Protein AF-A0A8B3S3S0-F1 (afdb_monomer)

Sequence (47 aa):
MGKTRRRYTQEFKISVLRELEAGKNLGQLSREHNLHPTLICRWRPGI

Foldseek 3Di:
DDDDPDDDDPVRLVVLVVVVVVPDDLVVSCVVVVHDSVVNVVSPDDD

Structure (mmCIF, N/CA/C/O backbone):
data_AF-A0A8B3S3S0-F1
#
_entry.id   AF-A0A8B3S3S0-F1
#
loop_
_atom_site.group_PDB
_atom_site.id
_atom_site.type_symbol
_atom_site.label_atom_id
_atom_site.label_alt_id
_atom_site.label_comp_id
_atom_site.label_asym_id
_atom_site.label_entity_id
_atom_site.label_seq_id
_atom_site.pdbx_PDB_ins_code
_atom_site.Cartn_x
_atom_site.Cartn_y
_atom_site.Cartn_z
_atom_site.occupancy
_atom_site.B_iso_or_equiv
_atom_site.auth_seq_id
_atom_site.auth_comp_id
_atom_site.auth_asym_id
_atom_site.auth_atom_id
_atom_site.pdbx_PDB_model_num
ATOM 1 N N . MET A 1 1 ? -1.743 -23.896 14.957 1.00 48.72 1 MET A N 1
ATOM 2 C CA . MET A 1 1 ? -1.304 -22.519 15.284 1.00 48.72 1 MET A CA 1
ATOM 3 C C . MET A 1 1 ? -1.663 -21.598 14.122 1.00 48.72 1 MET A C 1
ATOM 5 O O . MET A 1 1 ? -1.125 -21.775 13.036 1.00 48.72 1 MET A O 1
ATOM 9 N N . GLY A 1 2 ? -2.635 -20.697 14.291 1.00 60.00 2 GLY A N 1
ATOM 10 C CA . GLY A 1 2 ? -3.099 -19.818 13.211 1.00 60.00 2 GLY A CA 1
ATOM 11 C C . GLY A 1 2 ? -2.128 -18.662 12.971 1.00 60.00 2 GLY A C 1
ATOM 12 O O . GLY A 1 2 ? -1.841 -17.908 13.896 1.00 60.00 2 GLY A O 1
ATOM 13 N N . LYS A 1 3 ? -1.623 -18.506 11.740 1.00 69.06 3 LYS A N 1
ATOM 14 C CA . LYS A 1 3 ? -0.855 -17.315 11.339 1.00 69.06 3 LYS A CA 1
ATOM 15 C C . LYS A 1 3 ? -1.758 -16.087 11.470 1.00 69.06 3 LYS A C 1
ATOM 17 O O . LYS A 1 3 ? -2.688 -15.916 10.680 1.00 69.06 3 LYS A O 1
ATOM 22 N N . THR A 1 4 ? -1.500 -15.240 12.462 1.00 72.50 4 THR A N 1
ATOM 23 C CA . THR A 1 4 ? -2.183 -13.954 12.598 1.00 72.50 4 THR A CA 1
ATOM 24 C C . THR A 1 4 ? -1.842 -13.093 11.383 1.00 72.50 4 THR A C 1
ATOM 26 O O . THR A 1 4 ? -0.679 -12.892 11.033 1.00 72.50 4 THR A O 1
ATOM 29 N N . ARG A 1 5 ? -2.867 -12.621 10.663 1.00 73.69 5 ARG A N 1
ATOM 30 C CA . ARG A 1 5 ? -2.655 -11.709 9.533 1.00 73.69 5 ARG A CA 1
ATOM 31 C C . ARG A 1 5 ? -2.139 -10.381 10.082 1.00 73.69 5 ARG A C 1
ATOM 33 O O . ARG A 1 5 ? -2.828 -9.755 10.886 1.00 73.69 5 ARG A O 1
ATOM 40 N N . ARG A 1 6 ? -0.955 -9.948 9.631 1.00 81.19 6 ARG A N 1
ATOM 41 C CA . ARG A 1 6 ? -0.428 -8.603 9.915 1.00 81.19 6 ARG A CA 1
ATOM 42 C C . ARG A 1 6 ? -1.488 -7.566 9.523 1.00 81.19 6 ARG A C 1
ATOM 44 O O . ARG A 1 6 ? -1.959 -7.558 8.384 1.00 81.19 6 ARG A O 1
ATOM 51 N N . ARG A 1 7 ? -1.899 -6.732 10.482 1.00 83.62 7 ARG A N 1
ATOM 52 C CA . ARG A 1 7 ? -2.801 -5.598 10.249 1.00 83.62 7 ARG A CA 1
ATOM 53 C C . ARG A 1 7 ? -1.949 -4.371 9.949 1.00 83.62 7 ARG A C 1
ATOM 55 O O . ARG A 1 7 ? -1.051 -4.053 10.717 1.00 83.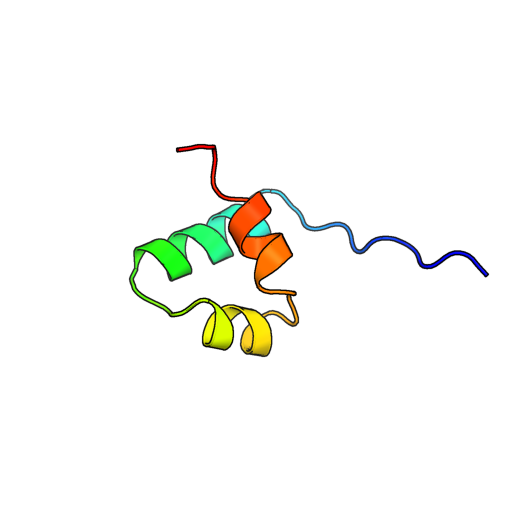62 7 ARG A O 1
ATOM 62 N N . TYR A 1 8 ? -2.249 -3.704 8.843 1.00 89.06 8 TYR A N 1
ATOM 63 C CA . TYR A 1 8 ? -1.613 -2.451 8.446 1.00 89.06 8 TYR A CA 1
ATOM 64 C C . TYR A 1 8 ? -2.631 -1.326 8.592 1.00 89.06 8 TYR A C 1
ATOM 66 O O . TYR A 1 8 ? -3.777 -1.486 8.150 1.00 89.06 8 TYR A O 1
ATOM 74 N N . THR A 1 9 ? -2.223 -0.216 9.204 1.00 91.06 9 THR A N 1
ATOM 75 C CA . THR A 1 9 ? -3.061 0.981 9.325 1.00 91.06 9 THR A CA 1
ATOM 76 C C . THR A 1 9 ? -3.312 1.592 7.950 1.00 91.06 9 THR A C 1
ATOM 78 O O . THR A 1 9 ? -2.571 1.354 6.994 1.00 91.06 9 THR A O 1
ATOM 81 N N . GLN A 1 10 ? -4.390 2.363 7.824 1.00 89.81 10 GLN A N 1
ATOM 82 C CA . GLN A 1 10 ? -4.718 3.041 6.572 1.00 89.81 10 GLN A CA 1
ATOM 83 C C . GLN A 1 10 ? -3.624 4.037 6.167 1.00 89.81 10 GLN A C 1
ATOM 85 O O . GLN A 1 10 ? -3.214 4.047 5.011 1.00 89.81 10 GLN A O 1
ATOM 90 N N . GLU A 1 11 ? -3.098 4.799 7.125 1.00 90.81 11 GLU A N 1
ATOM 91 C CA . GLU A 1 11 ? -2.009 5.762 6.914 1.00 90.81 11 GLU A CA 1
ATOM 92 C C . GLU A 1 11 ? -0.754 5.093 6.350 1.00 90.81 11 GLU A C 1
ATOM 94 O O . GLU A 1 11 ? -0.159 5.588 5.395 1.00 90.81 11 GLU A O 1
ATOM 99 N N . PHE A 1 12 ? -0.403 3.913 6.869 1.00 91.69 12 PHE A N 1
ATOM 100 C CA . PHE A 1 12 ? 0.729 3.145 6.365 1.00 91.69 12 PHE A CA 1
ATOM 101 C C . PHE A 1 12 ? 0.530 2.724 4.905 1.00 91.69 12 PHE A C 1
ATOM 103 O O . PHE A 1 12 ? 1.422 2.896 4.077 1.00 91.69 12 PHE A O 1
ATOM 110 N N . LYS A 1 13 ? -0.662 2.217 4.563 1.00 91.19 13 LYS A N 1
ATOM 111 C CA . LYS A 1 13 ? -0.986 1.846 3.177 1.00 91.19 13 LYS A CA 1
ATOM 112 C C . LYS A 1 13 ? -0.894 3.053 2.244 1.00 91.19 13 LYS A C 1
ATOM 114 O O . LYS A 1 13 ? -0.335 2.927 1.162 1.00 91.19 13 LYS A O 1
ATOM 119 N N . ILE A 1 14 ? -1.403 4.212 2.670 1.00 92.69 14 ILE A N 1
ATOM 120 C CA . ILE A 1 14 ? -1.340 5.460 1.897 1.00 92.69 14 ILE A CA 1
ATOM 121 C C . ILE A 1 14 ? 0.113 5.891 1.682 1.00 92.69 14 ILE A C 1
ATOM 123 O O . ILE A 1 14 ? 0.469 6.241 0.562 1.00 92.69 14 ILE A O 1
ATOM 127 N N . SER A 1 15 ? 0.960 5.824 2.713 1.00 92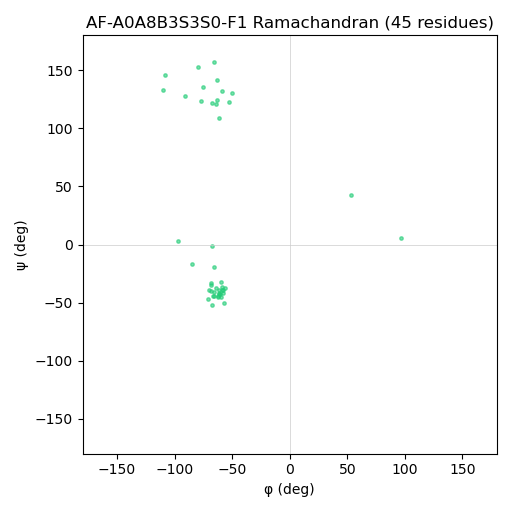.75 15 SER A N 1
ATOM 128 C CA . SER A 1 15 ? 2.389 6.137 2.593 1.00 92.75 15 SER A CA 1
ATOM 129 C C . SER A 1 15 ? 3.061 5.260 1.534 1.00 92.75 15 SER A C 1
ATOM 131 O O . SER A 1 15 ? 3.673 5.778 0.606 1.00 92.75 15 SER A O 1
ATOM 133 N N . VAL A 1 16 ? 2.860 3.941 1.608 1.00 92.31 16 VAL A N 1
ATOM 134 C CA . VAL A 1 16 ? 3.424 2.976 0.647 1.00 92.31 16 VAL A CA 1
ATOM 135 C C . VAL A 1 16 ? 2.922 3.227 -0.780 1.00 92.31 16 VAL A C 1
ATOM 137 O O . VAL A 1 16 ? 3.692 3.117 -1.733 1.00 92.31 16 VAL A O 1
ATOM 140 N N . LEU A 1 17 ? 1.643 3.572 -0.951 1.00 91.12 17 LEU A N 1
ATOM 141 C CA . LEU A 1 17 ? 1.079 3.898 -2.264 1.00 91.12 17 LEU A CA 1
ATOM 142 C C . LEU A 1 17 ? 1.635 5.211 -2.825 1.00 91.12 17 LEU A C 1
ATOM 144 O O . LEU A 1 17 ? 1.966 5.256 -4.003 1.00 91.12 17 LEU A O 1
ATOM 148 N N . ARG A 1 18 ? 1.819 6.243 -1.995 1.00 92.75 18 ARG A N 1
ATOM 149 C CA . ARG A 1 18 ? 2.445 7.505 -2.420 1.00 92.75 18 ARG A CA 1
ATOM 150 C C . ARG A 1 18 ? 3.877 7.305 -2.889 1.00 92.75 18 ARG A C 1
ATOM 152 O O . ARG A 1 18 ? 4.280 7.879 -3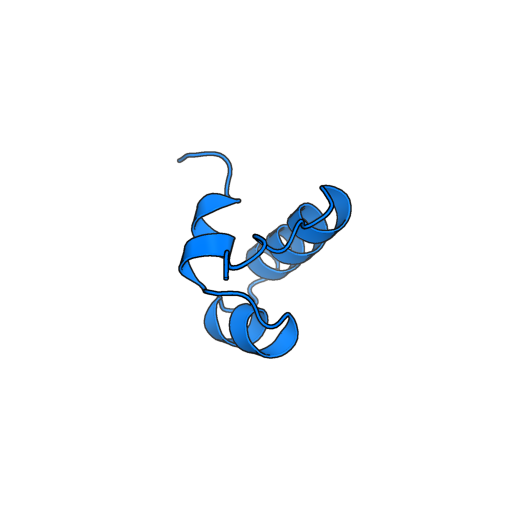.891 1.00 92.75 18 ARG A O 1
ATOM 159 N N . GLU A 1 19 ? 4.642 6.479 -2.185 1.00 91.94 19 GLU A N 1
ATOM 160 C CA . GLU A 1 19 ? 6.003 6.135 -2.595 1.00 91.94 19 GLU A CA 1
ATOM 161 C C . GLU A 1 19 ? 6.026 5.378 -3.929 1.00 91.94 19 GLU A C 1
ATOM 163 O O . GLU A 1 19 ? 6.898 5.607 -4.768 1.00 91.94 19 GLU A O 1
ATOM 168 N N . LEU A 1 20 ? 5.042 4.503 -4.143 1.00 90.56 20 LEU A N 1
ATOM 169 C CA . LEU A 1 20 ? 4.851 3.790 -5.401 1.00 90.56 20 LEU A CA 1
ATOM 170 C C . LEU A 1 20 ? 4.478 4.744 -6.549 1.00 90.56 20 LEU A C 1
ATOM 172 O O . LEU A 1 20 ? 4.990 4.585 -7.654 1.00 90.56 20 LEU A O 1
ATOM 176 N N . GLU A 1 21 ? 3.622 5.739 -6.299 1.00 89.75 21 GLU A N 1
ATOM 177 C CA . GLU A 1 21 ? 3.277 6.799 -7.262 1.00 89.75 21 GLU A CA 1
ATOM 178 C C . GLU A 1 21 ? 4.452 7.741 -7.546 1.00 89.75 21 GLU A C 1
ATOM 180 O O . GLU A 1 21 ? 4.630 8.173 -8.680 1.00 89.75 21 GLU A O 1
ATOM 185 N N . ALA A 1 22 ? 5.312 7.990 -6.555 1.00 91.12 22 ALA A N 1
ATOM 186 C CA . ALA A 1 22 ? 6.551 8.751 -6.714 1.00 91.12 22 ALA A CA 1
ATOM 187 C C . ALA A 1 22 ? 7.608 8.030 -7.578 1.00 91.12 22 ALA A C 1
ATOM 189 O O . ALA A 1 22 ? 8.691 8.567 -7.804 1.00 91.12 22 ALA A O 1
ATOM 190 N N . GLY A 1 23 ? 7.314 6.818 -8.059 1.00 89.06 23 GLY A N 1
ATOM 191 C CA . GLY A 1 23 ? 8.172 6.059 -8.962 1.00 89.06 23 GLY A CA 1
ATOM 192 C C . GLY A 1 23 ? 9.066 5.029 -8.274 1.00 89.06 23 GLY A C 1
ATOM 193 O O . GLY A 1 23 ? 9.869 4.390 -8.959 1.00 89.06 23 GLY A O 1
ATOM 194 N N . LYS A 1 24 ? 8.935 4.800 -6.953 1.00 90.00 24 LYS A N 1
ATOM 195 C CA . LYS A 1 24 ? 9.601 3.644 -6.329 1.00 90.00 24 LYS A CA 1
ATOM 196 C C . LYS A 1 24 ? 9.040 2.354 -6.916 1.00 90.00 24 LYS A C 1
ATOM 198 O O . LYS A 1 24 ? 7.839 2.208 -7.138 1.00 90.00 24 LYS A O 1
ATOM 203 N N . ASN A 1 25 ? 9.912 1.371 -7.123 1.00 90.31 25 ASN A N 1
ATOM 204 C CA . ASN A 1 25 ? 9.477 0.077 -7.633 1.00 90.31 25 ASN A CA 1
ATOM 205 C C . ASN A 1 25 ? 8.869 -0.797 -6.512 1.00 90.31 25 ASN A C 1
ATOM 207 O O . ASN A 1 25 ? 9.243 -0.707 -5.339 1.00 90.31 25 ASN A O 1
ATOM 211 N N . LEU A 1 26 ? 7.960 -1.700 -6.892 1.00 89.62 26 LEU A N 1
ATOM 212 C CA . LEU A 1 26 ? 7.285 -2.626 -5.971 1.00 89.62 26 LEU A CA 1
ATOM 213 C C . LEU A 1 26 ? 8.245 -3.537 -5.192 1.00 89.62 26 LEU A C 1
ATOM 215 O O . LEU A 1 26 ? 7.985 -3.848 -4.034 1.00 89.62 26 LEU A O 1
ATOM 219 N N . GLY A 1 27 ? 9.335 -3.988 -5.811 1.00 90.75 27 GLY A N 1
ATOM 220 C CA . GLY A 1 27 ? 10.359 -4.823 -5.182 1.00 90.75 27 GLY A CA 1
ATOM 221 C C . GLY A 1 27 ? 11.176 -4.087 -4.117 1.00 90.75 27 GLY A C 1
ATOM 222 O O . GLY A 1 27 ? 11.522 -4.679 -3.097 1.00 90.75 27 GLY A O 1
ATOM 223 N N . GLN A 1 28 ? 11.442 -2.795 -4.310 1.00 92.00 28 GLN A N 1
ATOM 224 C CA . GLN A 1 28 ? 12.096 -1.944 -3.321 1.00 92.00 28 GLN A CA 1
ATOM 225 C C . GLN A 1 28 ? 11.174 -1.751 -2.119 1.00 92.00 28 GLN A C 1
ATOM 227 O O . GLN A 1 28 ? 11.551 -2.106 -1.007 1.00 92.00 28 GLN A O 1
ATOM 232 N N . LEU A 1 29 ? 9.926 -1.335 -2.355 1.00 91.94 29 LEU A N 1
ATOM 233 C CA . LEU A 1 29 ? 8.911 -1.207 -1.305 1.00 91.94 29 LEU A CA 1
ATOM 234 C C . LEU A 1 29 ? 8.658 -2.529 -0.571 1.00 91.94 29 LEU A C 1
ATOM 236 O O . LEU A 1 29 ? 8.507 -2.548 0.647 1.00 91.94 29 LEU A O 1
ATOM 240 N N . SER A 1 30 ? 8.652 -3.648 -1.296 1.00 91.88 30 SER A N 1
ATOM 241 C CA . SER A 1 30 ? 8.499 -4.989 -0.727 1.00 91.88 30 SER A CA 1
ATOM 242 C C . SER A 1 30 ? 9.606 -5.316 0.276 1.00 91.88 30 SER A C 1
ATOM 244 O O . SER A 1 30 ? 9.319 -5.806 1.370 1.00 91.88 30 SER A O 1
ATOM 246 N N . ARG A 1 31 ? 10.861 -5.014 -0.072 1.00 91.75 31 ARG A N 1
ATOM 247 C CA . ARG A 1 31 ? 12.023 -5.243 0.794 1.00 91.75 31 ARG A CA 1
ATOM 248 C C . ARG A 1 31 ? 12.050 -4.290 1.985 1.00 91.75 31 ARG A C 1
ATOM 250 O O . ARG A 1 31 ? 12.232 -4.748 3.108 1.00 91.75 31 ARG A O 1
ATOM 257 N N . GLU A 1 32 ? 11.827 -3.005 1.735 1.00 92.00 32 GLU A N 1
ATOM 258 C CA . GLU A 1 32 ? 11.930 -1.917 2.715 1.00 92.00 32 GLU A CA 1
ATOM 259 C C . GLU A 1 32 ? 10.847 -2.030 3.798 1.00 92.00 32 GLU A C 1
ATOM 261 O O . GLU A 1 32 ? 11.139 -1.982 4.989 1.00 92.00 32 GLU A O 1
ATOM 266 N N . HIS A 1 33 ? 9.606 -2.313 3.392 1.00 89.69 33 HIS A N 1
ATOM 267 C CA . HIS A 1 33 ? 8.456 -2.419 4.296 1.00 89.69 33 HIS A CA 1
ATOM 268 C C . HIS A 1 33 ? 8.123 -3.860 4.712 1.00 89.69 33 HIS A C 1
ATOM 270 O O . HIS A 1 33 ? 7.140 -4.102 5.417 1.00 89.69 33 HIS A O 1
ATOM 276 N N . ASN A 1 34 ? 8.923 -4.839 4.274 1.00 89.62 34 ASN A N 1
ATOM 277 C CA . ASN A 1 34 ? 8.702 -6.268 4.518 1.00 89.62 34 ASN A CA 1
ATOM 278 C C . ASN A 1 34 ? 7.287 -6.727 4.085 1.00 89.62 34 ASN A C 1
ATOM 280 O O . ASN A 1 34 ? 6.577 -7.449 4.798 1.00 89.62 34 ASN A O 1
ATOM 284 N N . LEU A 1 35 ? 6.861 -6.247 2.913 1.00 89.75 35 LEU A N 1
ATOM 285 C CA . LEU A 1 35 ? 5.547 -6.482 2.317 1.00 89.75 35 LEU A CA 1
ATOM 286 C C . LEU A 1 35 ? 5.662 -7.418 1.124 1.00 89.75 35 LEU A C 1
ATOM 288 O O . LEU A 1 35 ? 6.612 -7.347 0.354 1.00 89.75 35 LEU A O 1
ATOM 292 N N . HIS A 1 36 ? 4.651 -8.251 0.903 1.00 90.25 36 HIS A N 1
ATOM 293 C CA . HIS A 1 36 ? 4.569 -9.005 -0.344 1.00 90.25 36 HIS A CA 1
ATOM 294 C C . HIS A 1 36 ? 4.123 -8.070 -1.486 1.00 90.25 36 HIS A C 1
ATOM 296 O O . HIS A 1 36 ? 3.150 -7.337 -1.294 1.00 90.25 36 HIS A O 1
ATOM 302 N N . PRO A 1 37 ? 4.731 -8.106 -2.685 1.00 88.75 37 PRO A N 1
ATOM 303 C CA . PRO A 1 37 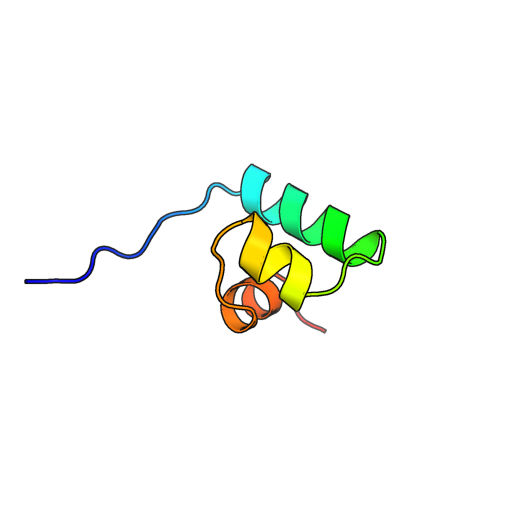? 4.355 -7.217 -3.793 1.00 88.75 37 PRO A CA 1
ATOM 304 C C . PRO A 1 37 ? 2.866 -7.326 -4.167 1.00 88.75 37 PRO A C 1
ATOM 306 O O . PRO A 1 37 ? 2.202 -6.319 -4.394 1.00 88.75 37 PRO A O 1
ATOM 309 N N . THR A 1 38 ? 2.290 -8.531 -4.112 1.00 89.75 38 THR A N 1
ATOM 310 C CA . THR A 1 38 ? 0.842 -8.759 -4.307 1.00 89.75 38 THR A CA 1
ATOM 311 C C . THR A 1 38 ? -0.034 -8.017 -3.292 1.00 89.75 38 THR A C 1
ATOM 313 O O . THR A 1 38 ? -1.149 -7.616 -3.618 1.00 89.75 38 THR A O 1
ATOM 316 N N . LEU A 1 39 ? 0.441 -7.835 -2.054 1.00 89.62 39 LEU A N 1
ATOM 317 C CA . LEU A 1 39 ? -0.286 -7.087 -1.027 1.00 89.62 39 LEU A CA 1
ATOM 318 C C . LEU A 1 39 ? -0.318 -5.592 -1.361 1.00 89.62 39 LEU A C 1
ATOM 320 O O . LEU A 1 39 ? -1.361 -4.969 -1.199 1.00 89.62 39 LEU A O 1
ATOM 324 N N . ILE A 1 40 ? 0.789 -5.054 -1.880 1.00 90.19 40 ILE A N 1
ATOM 325 C CA . ILE A 1 40 ? 0.882 -3.661 -2.329 1.00 90.19 40 ILE A CA 1
ATOM 326 C C . ILE A 1 40 ? -0.033 -3.435 -3.544 1.00 90.19 40 ILE A C 1
ATOM 328 O O . ILE A 1 40 ? -0.802 -2.477 -3.553 1.00 90.19 40 ILE A O 1
ATOM 332 N N . CYS A 1 41 ? -0.045 -4.349 -4.525 1.00 88.12 41 CYS A N 1
ATOM 333 C CA . CYS A 1 41 ? -0.985 -4.276 -5.654 1.00 88.12 41 CYS A CA 1
ATOM 334 C C . CYS A 1 41 ? -2.450 -4.285 -5.200 1.00 88.12 41 CYS A C 1
ATOM 336 O O . CYS A 1 41 ? -3.255 -3.533 -5.734 1.00 88.12 41 CYS A O 1
ATOM 338 N N . ARG A 1 42 ? -2.796 -5.085 -4.183 1.00 88.38 42 ARG A N 1
ATOM 339 C CA . ARG A 1 42 ? -4.150 -5.129 -3.604 1.00 88.38 42 ARG A CA 1
ATOM 340 C C . ARG A 1 42 ? -4.583 -3.839 -2.909 1.00 88.38 42 ARG A C 1
ATOM 342 O O . ARG A 1 42 ? -5.769 -3.688 -2.640 1.00 88.38 42 ARG A O 1
ATOM 349 N N . TRP A 1 43 ? -3.652 -2.963 -2.538 1.00 90.12 43 TRP A N 1
ATOM 350 C CA . TRP A 1 43 ? -3.985 -1.678 -1.922 1.00 90.12 43 TRP A CA 1
ATOM 351 C C . TRP A 1 43 ? -4.289 -0.595 -2.942 1.00 90.12 43 TRP A C 1
ATOM 353 O O . TRP A 1 43 ? -4.896 0.402 -2.560 1.00 90.12 43 TRP A O 1
ATOM 363 N N . ARG A 1 44 ? -3.909 -0.780 -4.213 1.00 81.81 44 ARG A N 1
ATOM 364 C CA . ARG A 1 44 ? -4.324 0.151 -5.256 1.00 81.81 44 ARG A CA 1
ATOM 365 C C . ARG A 1 44 ? -5.851 0.083 -5.377 1.00 81.81 44 ARG A C 1
ATOM 367 O O . ARG A 1 44 ? -6.373 -1.009 -5.617 1.00 81.81 44 ARG A O 1
ATOM 374 N N . PRO A 1 45 ? -6.575 1.198 -5.184 1.00 71.81 45 PRO A N 1
ATOM 375 C CA . PRO A 1 45 ? -7.980 1.248 -5.560 1.00 71.81 45 PRO A CA 1
ATOM 376 C C . PRO A 1 45 ? -8.067 0.949 -7.064 1.00 71.81 45 PRO A C 1
ATOM 378 O O . PRO A 1 45 ? -7.243 1.443 -7.831 1.00 71.81 45 PRO A O 1
ATOM 381 N N . GLY A 1 46 ? -8.975 0.044 -7.437 1.00 59.28 46 GLY A N 1
ATOM 382 C CA . GLY A 1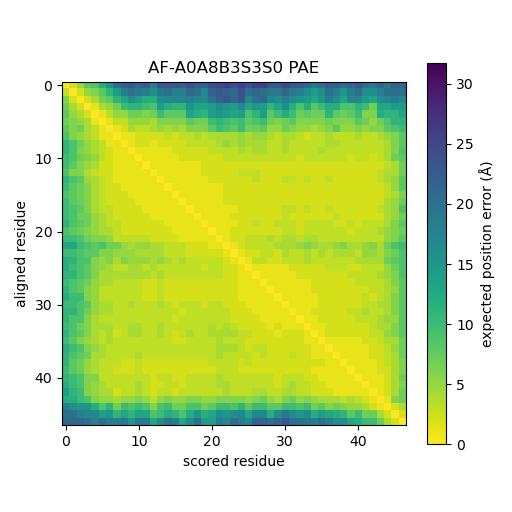 46 ? -8.997 -0.612 -8.745 1.00 59.28 46 GLY A CA 1
ATOM 383 C C . GLY A 1 46 ? -8.912 0.349 -9.932 1.00 59.28 46 GLY A C 1
ATOM 384 O O . GLY A 1 46 ? -9.665 1.318 -10.008 1.00 59.28 46 GLY A O 1
ATOM 385 N N . ILE A 1 47 ? -8.000 0.023 -10.846 1.00 44.50 47 ILE A N 1
ATOM 386 C CA . ILE A 1 47 ? -8.171 0.245 -12.283 1.00 44.50 47 ILE A CA 1
ATOM 387 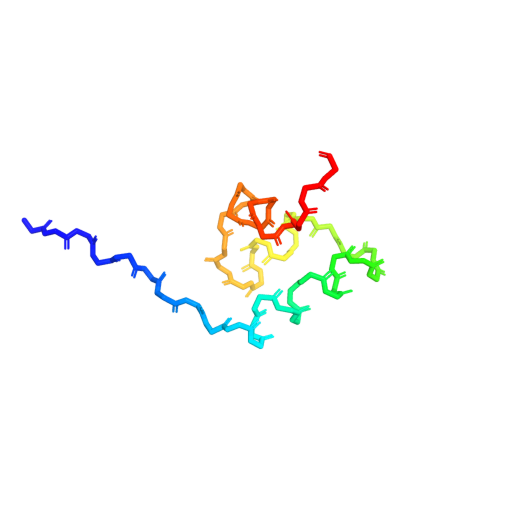C C . ILE A 1 47 ? -8.698 -1.066 -12.855 1.00 44.50 47 ILE A C 1
ATOM 389 O O . ILE A 1 47 ? -8.185 -2.122 -12.407 1.00 44.50 47 ILE A O 1
#

Nearest PDB structures (foldseek):
  8b4h-assembly1_D  TM=8.871E-01  e=9.171E-01  Geobacillus stearothermophilus
  8hnp-assembly1_B  TM=6.818E-01  e=4.960E-01  Thermococcus onnurineus NA1
  8b4h-assembly1_A  TM=8.369E-01  e=1.479E+00  Geobacillus stearothermophilus
  1mdm-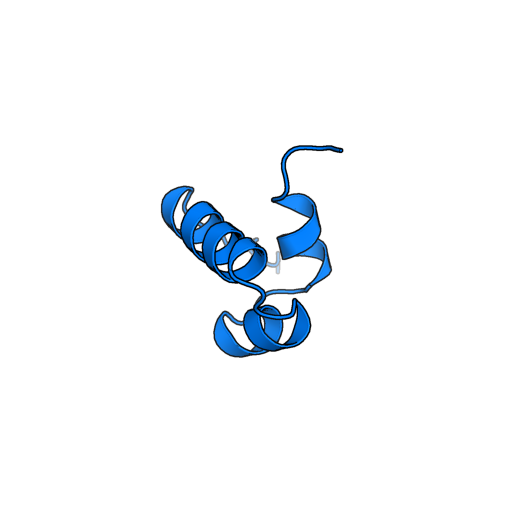assembly1_A  TM=7.140E-01  e=9.171E-01  Homo sapiens
  7r3e-assembly1_B  TM=6.925E-01  e=6.646E+00  Pseudomonas aeruginosa P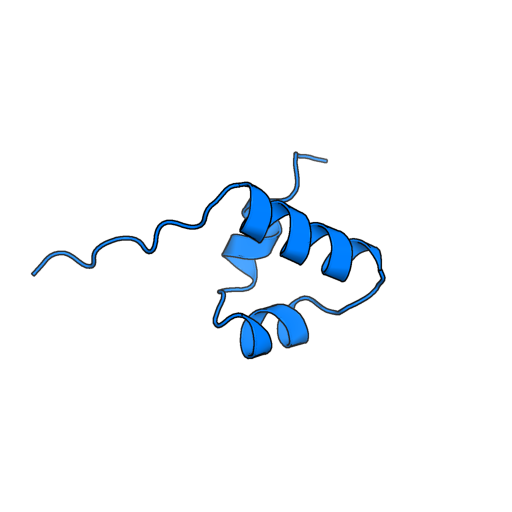AO1

Organism: NCBI:txid2608793

Mean predicted aligned error: 5.08 Å

Solvent-accessible surface area (backbone atoms only — not comparable to full-atom values): 3072 Å² total; per-residue (Å²): 135,81,84,78,77,86,81,77,55,69,67,57,54,50,52,56,51,51,45,43,72,74,65,48,52,59,69,55,51,20,65,76,68,73,40,57,53,71,59,56,59,68,66,52,78,84,129

Secondary structure (DSSP, 8-state):
-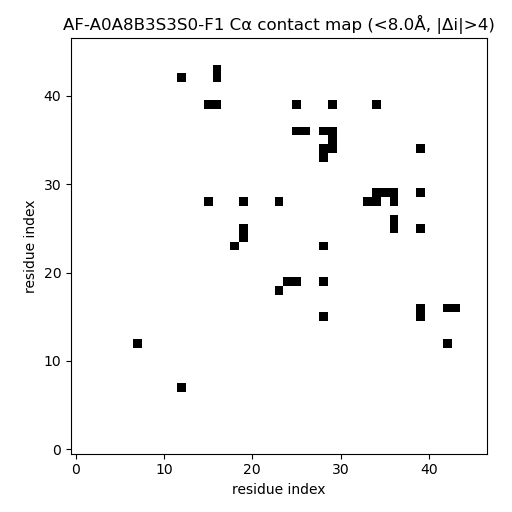--PPPP--HHHHHHHHHHHHTT--HHHHHHHTT--HHHHHTTSPP-

Radius of gyration: 11.23 Å; Cα contacts (8 Å, |Δi|>4): 23; chains: 1; bounding box: 21×31×28 Å

pLDDT: mean 85.28, std 11.46, range [44.5, 92.75]

InterPro domains:
  IPR002514 Transposase IS3/IS911family [PF01527] (3-44)
  IPR009057 Homedomain-like superfamily [SSF46689] (1-43)